Protein AF-A0A0B3AU27-F1 (afdb_monomer)

Sequence (141 aa):
MAGKAQRLFEKGIWNFRFIILIAVVALLASSVIAFSIGVQSTAKAASEVISGIRTGEEADANRVIVYLISSLDEFLLGIILIIISLGVYELFISEIDVIKSEKDGKSLYPKWLTFHSLEELKATLTHKGHHAERAPPSKNR

Secondary structure (DSSP, 8-state):
-HHHHHHHHHHHHHHHHHHHHHHHHHHHHHHHHHHHHHHHHHHHHHHHHHHHHHHSSPP-HHHHHHHHHHHHHHHHHHHHHHHHHHHHHHHHT---HHHHHHHSS--SS-TTS--SSHHHHHHHHHHHHHHHS-PPP----

Solvent-accessible surface area (backbone atoms only — not comparable to full-atom values): 7867 Å² total; per-residue (Å²): 124,68,73,58,58,51,53,53,48,55,53,50,61,61,51,47,56,59,56,49,52,53,50,31,53,52,30,46,52,50,15,55,51,28,38,56,49,15,52,51,29,43,50,51,27,52,50,47,51,53,49,15,68,74,71,73,47,82,46,62,60,68,60,36,49,50,26,46,54,50,19,51,52,27,40,53,49,16,53,49,30,41,54,50,22,51,51,54,39,43,75,70,74,50,74,61,62,81,63,43,26,74,76,70,75,57,50,91,58,64,77,92,74,68,69,93,44,73,67,58,52,50,49,53,53,52,59,57,53,61,63,70,75,64,68,74,81,82,86,75,134

Radius of gyration: 29.4 Å; Cα contacts (8 Å, |Δi|>4): 87; chains: 1; bounding box: 68×74×65 Å

Nearest PDB structures (foldseek):
  6tz4-assembly1_JB  TM=5.439E-01  e=3.782E-01  Homo sapiens
  8qhz-assembly1_D  TM=4.992E-01  e=2.247E+00  Synechocystis sp. PCC 6803
  7o3x-assembly1_E  TM=4.079E-01  e=8.247E-01  Synechocystis sp. PCC 6803 substr. Kazusa
  8qi0-assembly1_D  TM=5.615E-01  e=3.708E+00  Synechocystis sp. PCC 6803

Foldseek 3Di:
DVVVVVVVVVVVLVCVLVVLVVVLVVLLVLLVVLLVVLVVLQVVLVVQCVVCVVVVHHRPPVSSVVSNVSSVVSNVSSVVSNVVSVVSCCVRPHDDVVVVCVVVVVPPDPPVPDDPDPVSVVCVVVVVVVVVVPPDPDPDD

pLDDT: mean 78.87, std 17.21, range [47.47, 98.44]

Structure (mmCIF, N/CA/C/O backbone):
data_AF-A0A0B3AU27-F1
#
_entry.id   AF-A0A0B3AU27-F1
#
loop_
_atom_site.group_PDB
_atom_site.id
_atom_site.type_symbol
_atom_site.label_atom_id
_atom_site.label_alt_id
_atom_site.label_comp_id
_atom_site.label_asym_id
_atom_site.label_entity_id
_atom_site.label_seq_id
_atom_site.pdbx_PDB_ins_code
_atom_site.Cartn_x
_atom_site.Cartn_y
_atom_site.Cartn_z
_atom_site.occupancy
_atom_site.B_iso_or_equiv
_atom_site.auth_seq_id
_atom_site.auth_comp_id
_atom_site.auth_asym_id
_atom_site.auth_atom_id
_atom_site.pdbx_PDB_model_num
ATOM 1 N N . MET A 1 1 ? -34.573 13.763 34.175 1.00 50.66 1 MET A N 1
ATOM 2 C CA . MET A 1 1 ? -34.392 13.564 32.715 1.00 50.66 1 MET A CA 1
ATOM 3 C C . MET A 1 1 ? -32.923 13.390 32.276 1.00 50.66 1 MET A C 1
ATOM 5 O O . MET A 1 1 ? -32.706 12.960 31.152 1.00 50.66 1 MET A O 1
ATOM 9 N N . ALA A 1 2 ? -31.922 13.594 33.150 1.00 59.50 2 ALA A N 1
ATOM 10 C CA . ALA A 1 2 ? -30.490 13.481 32.817 1.00 59.50 2 ALA A CA 1
ATOM 11 C C . ALA A 1 2 ? -30.009 12.071 32.389 1.00 59.50 2 ALA A C 1
ATOM 13 O O . ALA A 1 2 ? -29.171 11.938 31.503 1.00 59.50 2 ALA A O 1
ATOM 14 N N . GLY A 1 3 ? -30.595 10.997 32.934 1.00 65.38 3 GLY A N 1
ATOM 15 C CA . GLY A 1 3 ? -30.131 9.627 32.665 1.00 65.38 3 GLY A CA 1
ATOM 16 C C . GLY A 1 3 ? -30.470 9.046 31.282 1.00 65.38 3 GLY A C 1
ATOM 17 O O . GLY A 1 3 ? -29.987 7.963 30.959 1.00 65.38 3 GLY A O 1
ATOM 18 N N . LYS A 1 4 ? -31.318 9.703 30.472 1.00 71.00 4 LYS A N 1
ATOM 19 C CA . LYS A 1 4 ? -31.594 9.277 29.082 1.00 71.00 4 LYS A CA 1
ATOM 20 C C . LYS A 1 4 ? -30.564 9.851 28.108 1.00 71.00 4 LYS A C 1
ATOM 22 O O . LYS A 1 4 ? -30.089 9.120 27.248 1.00 71.00 4 LYS A O 1
ATOM 27 N N . ALA A 1 5 ? -30.187 11.119 28.290 1.00 75.94 5 ALA A N 1
ATOM 28 C CA . ALA A 1 5 ? -29.152 11.769 27.490 1.00 75.94 5 ALA A CA 1
ATOM 29 C C . ALA A 1 5 ? -27.788 11.093 27.691 1.00 75.94 5 ALA A C 1
ATOM 31 O O . ALA A 1 5 ? -27.139 10.753 26.711 1.00 75.94 5 ALA A O 1
ATOM 32 N N . GLN A 1 6 ? -27.415 10.786 28.940 1.00 77.81 6 GLN A N 1
ATOM 33 C CA . GLN A 1 6 ? -26.165 10.081 29.243 1.00 77.81 6 GLN A CA 1
ATOM 34 C C . GLN A 1 6 ? -26.110 8.692 28.592 1.00 77.81 6 GLN A C 1
ATOM 36 O O . GLN A 1 6 ? -25.132 8.380 27.931 1.00 77.81 6 GLN A O 1
ATOM 41 N N . ARG A 1 7 ? -27.192 7.902 28.669 1.00 77.00 7 ARG A N 1
ATOM 42 C CA . ARG A 1 7 ? -27.268 6.575 28.028 1.00 77.00 7 ARG A CA 1
ATOM 43 C C . ARG A 1 7 ? -27.230 6.625 26.500 1.00 77.00 7 ARG A C 1
ATOM 45 O O . ARG A 1 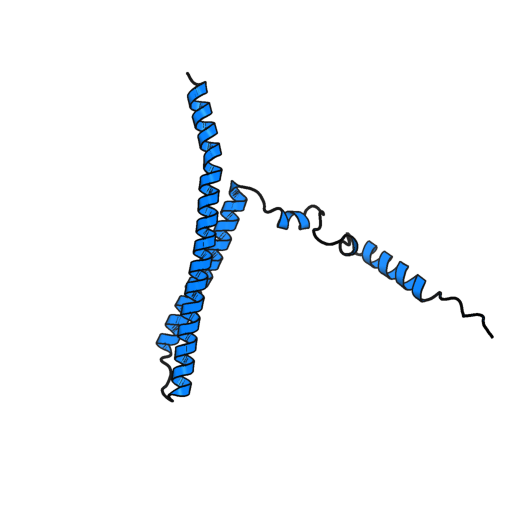7 ? -26.666 5.728 25.884 1.00 77.00 7 ARG A O 1
ATOM 52 N N . LEU A 1 8 ? -27.823 7.647 25.881 1.00 77.12 8 LEU A N 1
ATOM 53 C CA . LEU A 1 8 ? -27.711 7.865 24.434 1.00 77.12 8 LEU A CA 1
ATOM 54 C C . LEU A 1 8 ? -26.282 8.251 24.038 1.00 77.12 8 LEU A C 1
ATOM 56 O O . LEU A 1 8 ? -25.778 7.749 23.037 1.00 77.12 8 LEU A O 1
ATOM 60 N N . PHE A 1 9 ? -25.620 9.082 24.845 1.00 74.56 9 PHE A N 1
ATOM 61 C CA . PHE A 1 9 ? -24.235 9.490 24.625 1.00 74.56 9 PHE A CA 1
ATOM 62 C C . PHE A 1 9 ? -23.269 8.307 24.764 1.00 74.56 9 PHE A C 1
ATOM 64 O O . PHE A 1 9 ? -22.465 8.059 23.874 1.00 74.56 9 PHE A O 1
ATOM 71 N N . GLU A 1 10 ? -23.411 7.515 25.827 1.00 73.69 10 GLU A N 1
ATOM 72 C CA . GLU A 1 10 ? -22.605 6.317 26.096 1.00 73.69 10 GLU A CA 1
ATOM 73 C C . GLU A 1 10 ? -22.752 5.277 24.977 1.00 73.69 10 GLU A C 1
ATOM 75 O O . GLU A 1 10 ? -21.766 4.734 24.483 1.00 73.69 10 GLU A O 1
ATOM 80 N N . LYS A 1 11 ? -23.985 5.068 24.499 1.00 71.88 11 LYS A N 1
ATOM 81 C CA . LYS A 1 11 ? -24.277 4.178 23.369 1.00 71.88 11 LYS A CA 1
ATOM 82 C C . LYS A 1 11 ? -23.726 4.723 22.046 1.00 71.88 11 LYS A C 1
ATOM 84 O O . LYS A 1 11 ? -23.278 3.942 21.213 1.00 71.88 11 LYS A O 1
ATOM 89 N N . GLY A 1 12 ? -23.710 6.046 21.870 1.00 71.50 12 GLY A N 1
ATOM 90 C CA . GLY A 1 12 ? -23.071 6.721 20.738 1.00 71.50 12 GLY A CA 1
ATOM 91 C C . GLY A 1 12 ? -21.551 6.542 20.722 1.00 71.50 12 GLY A C 1
ATOM 92 O O . GLY A 1 12 ? -20.994 6.178 19.688 1.00 71.50 12 GLY A O 1
ATOM 93 N N . ILE A 1 13 ? -20.889 6.702 21.874 1.00 70.44 13 ILE A N 1
ATOM 94 C CA . ILE A 1 13 ? -19.443 6.455 22.022 1.00 70.44 13 ILE A CA 1
ATOM 95 C C . ILE A 1 13 ? -19.108 4.981 21.763 1.00 70.44 13 ILE A C 1
ATOM 97 O O . ILE A 1 13 ? -18.117 4.679 21.103 1.00 70.44 13 ILE A O 1
ATOM 101 N N . TRP A 1 14 ? -19.959 4.052 22.199 1.00 68.44 14 TRP A N 1
ATOM 102 C CA . TRP A 1 14 ? -19.770 2.628 21.911 1.00 68.44 14 TRP A CA 1
ATOM 103 C C . TRP A 1 14 ? -19.889 2.308 20.411 1.00 68.44 14 TRP A C 1
ATOM 105 O O . TRP A 1 14 ? -19.123 1.503 19.881 1.00 68.44 14 TRP A O 1
ATOM 115 N N . ASN A 1 15 ? -20.795 2.989 19.701 1.00 74.25 15 ASN A N 1
ATOM 116 C CA . ASN A 1 15 ? -20.987 2.818 18.260 1.00 74.25 15 ASN A CA 1
ATOM 117 C C . ASN A 1 15 ? -19.819 3.354 17.413 1.00 74.25 15 ASN A C 1
ATOM 119 O O . ASN A 1 15 ? -19.607 2.874 16.298 1.00 74.25 15 ASN A O 1
ATOM 123 N N . PHE A 1 16 ? -19.036 4.308 17.931 1.00 76.75 16 PHE A N 1
ATOM 124 C CA . PHE A 1 16 ? -17.878 4.868 17.224 1.00 76.75 16 PHE A CA 1
ATOM 125 C C . PHE A 1 16 ? -16.831 3.804 16.866 1.00 76.75 16 PHE A C 1
ATOM 127 O O . PHE A 1 16 ? -16.211 3.896 15.808 1.00 76.75 16 PHE A O 1
ATOM 134 N N . ARG A 1 17 ? -16.691 2.743 17.678 1.00 81.44 17 ARG A N 1
ATOM 135 C CA . ARG A 1 17 ? -15.771 1.625 17.392 1.00 81.44 17 ARG A CA 1
ATOM 136 C C . ARG A 1 17 ? -16.090 0.933 16.061 1.00 81.44 17 ARG A C 1
ATOM 138 O O . ARG A 1 17 ? -15.172 0.549 15.344 1.00 81.44 17 ARG A O 1
ATOM 145 N N . PHE A 1 18 ? -17.369 0.820 15.691 1.00 84.44 18 PHE A N 1
ATOM 146 C CA . PHE A 1 18 ? -17.771 0.209 14.419 1.00 84.44 18 PHE A CA 1
ATOM 147 C C . PHE A 1 18 ? -17.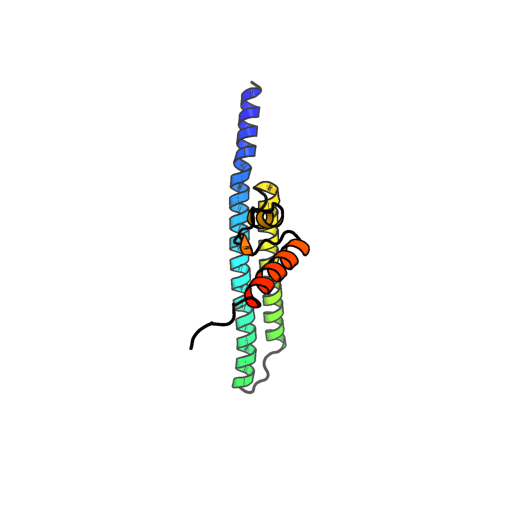449 1.094 13.211 1.00 84.44 18 PHE A C 1
ATOM 149 O O . PHE A 1 18 ? -17.014 0.585 12.182 1.00 84.44 18 PHE A O 1
ATOM 156 N N . ILE A 1 19 ? -17.606 2.415 13.338 1.00 89.31 19 ILE A N 1
ATOM 157 C CA . ILE A 1 19 ? -17.251 3.369 12.273 1.00 89.31 19 ILE A CA 1
ATOM 158 C C . ILE A 1 19 ? -15.742 3.317 12.002 1.00 89.31 19 ILE A C 1
ATOM 160 O O . ILE A 1 19 ? -15.315 3.306 10.849 1.00 89.31 19 ILE A O 1
ATOM 164 N N . ILE A 1 20 ? -14.939 3.224 13.063 1.00 91.25 20 ILE A N 1
ATOM 165 C CA . ILE A 1 20 ? -13.480 3.136 12.960 1.00 91.25 20 ILE A CA 1
ATOM 166 C C . ILE A 1 20 ? -13.056 1.832 12.279 1.00 91.25 20 ILE A C 1
ATOM 168 O O . ILE A 1 20 ? -12.198 1.863 11.405 1.00 91.25 20 ILE A O 1
ATOM 172 N N . LEU A 1 21 ? -13.696 0.701 12.600 1.00 91.44 21 LEU A N 1
ATOM 173 C CA . LEU A 1 21 ? -13.449 -0.566 11.901 1.00 91.44 21 LEU A CA 1
ATOM 174 C C . LEU A 1 21 ? -13.705 -0.457 10.391 1.00 91.44 21 LEU A C 1
ATOM 176 O O . LEU A 1 21 ? -12.891 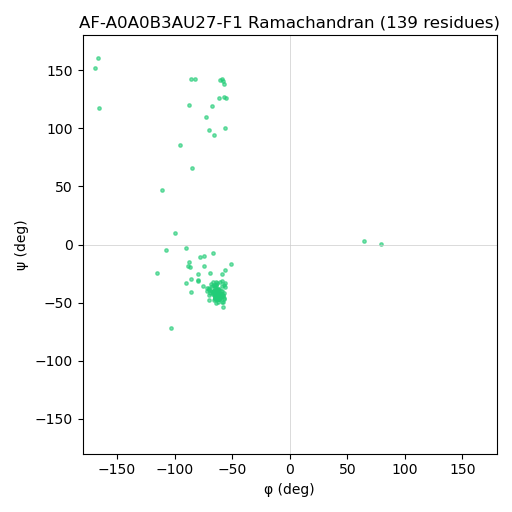-0.927 9.600 1.00 91.44 21 LEU A O 1
ATOM 180 N N . ILE A 1 22 ? -14.798 0.196 9.984 1.00 93.94 22 ILE A N 1
ATOM 181 C CA . ILE A 1 22 ? -15.094 0.431 8.562 1.00 93.94 22 ILE A CA 1
ATOM 182 C C . ILE A 1 22 ? -13.998 1.293 7.920 1.00 93.94 22 ILE A C 1
ATOM 184 O O . ILE A 1 22 ? -13.537 0.973 6.825 1.00 93.94 22 ILE A O 1
ATOM 188 N N . ALA A 1 23 ? -13.546 2.349 8.602 1.00 94.81 23 ALA A N 1
ATOM 189 C CA . ALA A 1 23 ? -12.469 3.209 8.116 1.00 94.81 23 ALA A CA 1
ATOM 190 C C . ALA A 1 23 ? -11.142 2.448 7.945 1.00 94.81 23 ALA A C 1
ATOM 192 O O . ALA A 1 23 ? -10.497 2.581 6.910 1.00 94.81 23 ALA A O 1
ATOM 193 N N . VAL A 1 24 ? -10.764 1.604 8.912 1.00 96.06 24 VAL A N 1
ATOM 194 C CA . VAL A 1 24 ? -9.572 0.739 8.836 1.00 96.06 24 VAL A CA 1
ATOM 195 C C . VAL A 1 24 ? -9.662 -0.188 7.621 1.00 96.06 24 VAL A C 1
ATOM 197 O O . VAL A 1 24 ? -8.747 -0.232 6.805 1.00 96.06 24 VAL A O 1
ATOM 200 N N . VAL A 1 25 ? -10.787 -0.883 7.432 1.00 96.75 25 VAL A N 1
ATOM 201 C CA . VAL A 1 25 ? -10.969 -1.774 6.271 1.00 96.75 25 VAL A CA 1
ATOM 202 C C . VAL A 1 25 ? -10.895 -0.998 4.953 1.00 96.75 25 VAL A C 1
ATOM 204 O O . VAL A 1 25 ? -10.263 -1.463 4.005 1.00 96.75 25 VAL A O 1
ATOM 207 N N . ALA A 1 26 ? -11.487 0.197 4.888 1.00 97.62 26 ALA A N 1
ATOM 208 C CA . ALA A 1 26 ? -11.418 1.051 3.707 1.00 97.62 26 ALA A CA 1
ATOM 209 C C . ALA A 1 26 ? -9.985 1.526 3.405 1.00 97.62 26 ALA A C 1
ATOM 211 O O . ALA A 1 26 ? -9.588 1.551 2.238 1.00 97.62 26 ALA A O 1
ATOM 212 N N . LEU A 1 27 ? -9.187 1.859 4.426 1.00 98.00 27 LEU A N 1
ATOM 213 C CA . LEU A 1 27 ? -7.778 2.234 4.267 1.00 98.00 27 LEU A CA 1
ATOM 214 C C . LEU A 1 27 ? -6.924 1.053 3.786 1.00 98.00 27 LEU A C 1
ATOM 216 O O . LEU A 1 27 ? -6.129 1.221 2.861 1.00 98.00 27 LEU A O 1
ATOM 220 N N . LEU A 1 28 ? -7.129 -0.149 4.339 1.00 97.88 28 LEU A N 1
ATOM 221 C CA . LEU A 1 28 ? -6.467 -1.369 3.860 1.00 97.88 28 LEU A CA 1
ATOM 222 C C . LEU A 1 28 ? -6.828 -1.668 2.400 1.00 97.88 28 LEU A C 1
ATOM 224 O O . LEU A 1 28 ? -5.940 -1.921 1.589 1.00 97.88 28 LEU A O 1
ATOM 228 N N . ALA A 1 29 ? -8.112 -1.586 2.039 1.00 98.31 29 ALA A N 1
ATOM 229 C CA . ALA A 1 29 ? -8.556 -1.773 0.659 1.00 98.31 29 ALA A CA 1
ATOM 230 C C . ALA A 1 29 ? -7.941 -0.724 -0.282 1.00 98.31 29 ALA A C 1
ATOM 232 O O . ALA A 1 29 ? -7.453 -1.067 -1.357 1.00 98.31 29 ALA A O 1
ATOM 233 N N . SER A 1 30 ? -7.897 0.540 0.144 1.00 98.12 30 SER A N 1
ATOM 234 C CA . SER A 1 30 ? -7.280 1.629 -0.620 1.00 98.12 30 SER A CA 1
ATOM 235 C C . SER A 1 30 ? -5.788 1.396 -0.844 1.00 98.12 30 SER A C 1
ATOM 237 O O . SER A 1 30 ? -5.293 1.654 -1.937 1.00 98.12 30 SER A O 1
ATOM 239 N N . SER A 1 31 ? -5.079 0.850 0.147 1.00 98.44 31 SER A N 1
ATOM 240 C CA . SER A 1 31 ? -3.678 0.469 -0.018 1.00 98.44 31 SER A CA 1
ATOM 241 C C . SER A 1 31 ? -3.500 -0.595 -1.101 1.00 98.44 31 SER A C 1
ATOM 243 O O . SER A 1 31 ? -2.665 -0.429 -1.987 1.00 98.44 31 SER A O 1
ATOM 245 N N . VAL A 1 32 ? -4.322 -1.651 -1.098 1.00 98.31 32 VAL A N 1
ATOM 246 C CA . VAL A 1 32 ? -4.271 -2.703 -2.130 1.00 98.31 32 VAL A CA 1
ATOM 247 C C . VAL A 1 32 ? -4.516 -2.123 -3.526 1.00 98.31 32 VAL A C 1
ATOM 249 O O . VAL A 1 32 ? -3.834 -2.499 -4.483 1.00 98.31 32 VAL A O 1
ATOM 252 N N . ILE A 1 33 ? -5.453 -1.179 -3.652 1.00 98.19 33 ILE A N 1
ATOM 253 C CA . ILE A 1 33 ? -5.706 -0.465 -4.909 1.00 98.19 33 ILE A CA 1
ATOM 254 C C . ILE A 1 33 ? -4.475 0.358 -5.316 1.00 98.19 33 ILE A C 1
ATOM 256 O O . ILE A 1 33 ? -4.040 0.247 -6.460 1.00 98.19 33 ILE A O 1
ATOM 260 N N . ALA A 1 34 ? -3.874 1.119 -4.396 1.00 98.00 34 ALA A N 1
ATOM 261 C CA . ALA A 1 34 ? -2.671 1.910 -4.662 1.00 98.00 34 ALA A CA 1
ATOM 262 C C . ALA A 1 34 ? -1.493 1.032 -5.124 1.00 98.00 34 ALA A C 1
ATOM 264 O O . ALA A 1 34 ? -0.887 1.314 -6.155 1.00 98.00 34 ALA A O 1
ATOM 265 N N . PHE A 1 35 ? -1.241 -0.102 -4.458 1.00 98.12 35 PHE A N 1
ATOM 266 C CA . PHE A 1 35 ? -0.247 -1.084 -4.907 1.00 98.12 35 PHE A CA 1
ATOM 267 C C . PHE A 1 35 ? -0.557 -1.626 -6.303 1.00 98.12 35 PHE A C 1
ATOM 269 O O . PHE A 1 35 ? 0.341 -1.746 -7.133 1.00 98.12 35 PHE A O 1
ATOM 276 N N . SER A 1 36 ? -1.824 -1.932 -6.585 1.00 98.19 36 SER A N 1
ATOM 277 C CA . SER A 1 36 ? -2.240 -2.433 -7.899 1.00 98.19 36 SER A CA 1
ATOM 278 C C . SER A 1 36 ? -2.015 -1.400 -9.006 1.00 98.19 36 SER A C 1
ATOM 280 O O . SER A 1 36 ? -1.681 -1.772 -10.131 1.00 98.19 36 SER A O 1
ATOM 282 N N . ILE A 1 37 ? -2.191 -0.110 -8.710 1.00 97.81 37 ILE A N 1
ATOM 283 C CA . ILE A 1 37 ? -1.890 0.989 -9.637 1.00 97.81 37 ILE A CA 1
ATOM 284 C C . ILE A 1 37 ? -0.375 1.115 -9.826 1.00 97.81 37 ILE A C 1
ATOM 286 O O . ILE A 1 37 ? 0.078 1.091 -10.967 1.00 97.81 37 ILE A O 1
ATOM 290 N N . GLY A 1 38 ? 0.408 1.122 -8.743 1.00 97.81 38 GLY A N 1
ATOM 291 C CA . GLY A 1 38 ? 1.871 1.186 -8.818 1.00 97.81 38 GLY A CA 1
ATOM 292 C C . GLY A 1 38 ? 2.472 0.040 -9.642 1.00 97.81 38 GLY A C 1
ATOM 293 O O . GLY A 1 38 ? 3.316 0.262 -10.508 1.00 97.81 38 GLY A O 1
ATOM 294 N N . VAL A 1 39 ? 1.966 -1.191 -9.486 1.00 98.06 39 VAL A N 1
ATOM 295 C CA . VAL A 1 39 ? 2.386 -2.336 -10.319 1.00 98.06 39 VAL A CA 1
ATOM 296 C C . VAL A 1 39 ? 2.098 -2.086 -11.802 1.00 98.06 39 VAL A C 1
ATOM 298 O O . VAL A 1 39 ? 2.946 -2.371 -12.649 1.00 98.06 39 VAL A O 1
ATOM 301 N N . GLN A 1 40 ? 0.931 -1.529 -12.139 1.00 97.69 40 GLN A N 1
ATOM 302 C CA . GLN A 1 40 ? 0.600 -1.182 -13.525 1.00 97.69 40 GLN A CA 1
ATOM 303 C C . GLN A 1 40 ? 1.510 -0.073 -14.071 1.00 97.69 40 GLN A C 1
ATOM 305 O O . GLN A 1 40 ? 1.937 -0.159 -15.223 1.00 97.69 40 GLN A O 1
ATOM 310 N N . SER A 1 41 ? 1.831 0.944 -13.267 1.00 96.56 41 SER A N 1
ATOM 311 C CA . SER A 1 41 ? 2.775 2.012 -13.621 1.00 96.56 41 SER A CA 1
ATOM 312 C C . SER A 1 41 ? 4.181 1.452 -13.878 1.00 96.56 41 SER A C 1
ATOM 314 O O . SER A 1 41 ? 4.763 1.721 -14.931 1.00 96.56 41 SER A O 1
ATOM 316 N N . THR A 1 42 ? 4.688 0.571 -13.004 1.00 97.12 42 THR A N 1
ATOM 317 C CA . THR A 1 42 ? 5.973 -0.128 -13.212 1.00 97.12 42 THR A CA 1
ATOM 318 C C . THR A 1 42 ? 5.952 -0.966 -14.494 1.00 97.12 42 THR A C 1
ATOM 320 O O . THR A 1 42 ? 6.903 -0.939 -15.275 1.00 97.12 42 THR A O 1
ATOM 323 N N . ALA A 1 43 ? 4.867 -1.705 -14.745 1.00 96.94 43 ALA A N 1
ATOM 324 C CA . ALA A 1 43 ? 4.742 -2.544 -15.934 1.00 96.94 43 ALA A CA 1
ATOM 325 C C . ALA A 1 43 ? 4.772 -1.717 -17.229 1.00 96.94 43 ALA A C 1
ATOM 327 O O . ALA A 1 43 ? 5.414 -2.124 -18.198 1.00 96.94 43 ALA A O 1
ATOM 328 N N . LYS A 1 44 ? 4.142 -0.532 -17.237 1.00 94.81 44 LYS A N 1
ATOM 329 C CA . LYS A 1 44 ? 4.218 0.414 -18.362 1.00 94.81 44 LYS A CA 1
ATOM 330 C C . LYS A 1 44 ? 5.653 0.885 -18.595 1.00 94.81 44 LYS A C 1
ATOM 332 O O . LYS A 1 44 ? 6.123 0.802 -19.728 1.00 94.81 44 LYS A O 1
ATOM 337 N N . ALA A 1 45 ? 6.367 1.283 -17.540 1.00 93.94 45 ALA A N 1
ATOM 338 C CA . ALA A 1 45 ? 7.775 1.677 -17.634 1.00 93.94 45 ALA A CA 1
ATOM 339 C C . ALA A 1 45 ? 8.643 0.560 -18.239 1.00 93.94 45 ALA A C 1
ATOM 341 O O . ALA A 1 45 ? 9.403 0.797 -19.176 1.00 93.94 45 ALA A O 1
ATOM 342 N N . ALA A 1 46 ? 8.481 -0.675 -17.754 1.00 93.31 46 ALA A N 1
ATOM 343 C CA . ALA A 1 46 ? 9.211 -1.832 -18.266 1.00 93.31 46 ALA A CA 1
ATOM 344 C C . ALA A 1 46 ? 8.877 -2.122 -19.737 1.00 93.31 46 ALA A C 1
ATOM 346 O O . ALA A 1 46 ? 9.775 -2.396 -20.533 1.00 93.31 46 ALA A O 1
ATOM 347 N N . SER A 1 47 ? 7.596 -2.034 -20.112 1.00 92.31 47 SER A N 1
ATOM 348 C CA . SER A 1 47 ? 7.163 -2.273 -21.489 1.00 92.31 47 SER A CA 1
ATOM 349 C C . SER A 1 47 ? 7.773 -1.278 -22.477 1.00 92.31 47 SER A C 1
ATOM 351 O O . SER A 1 47 ? 8.207 -1.701 -23.545 1.00 92.31 47 SER A O 1
ATOM 353 N N . GLU A 1 48 ? 7.889 -0.003 -22.092 1.00 90.06 48 GLU A N 1
ATOM 354 C CA . GLU A 1 48 ? 8.467 1.057 -22.925 1.00 90.06 48 GLU A CA 1
ATOM 355 C 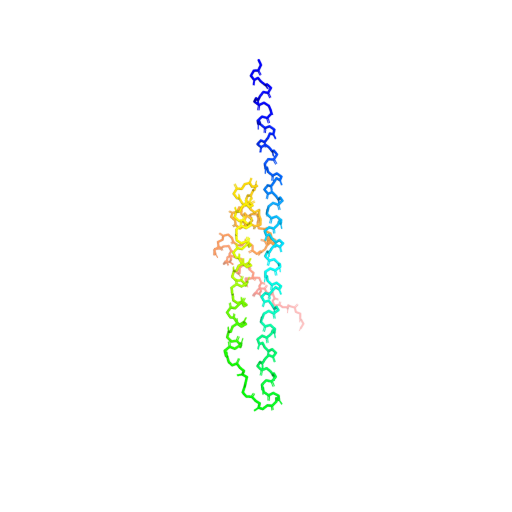C . GLU A 1 48 ? 9.966 0.810 -23.183 1.00 90.06 48 GLU A C 1
ATOM 357 O O . GLU A 1 48 ? 10.437 0.884 -24.321 1.00 90.06 48 GLU A O 1
ATOM 362 N N . VAL A 1 49 ? 10.711 0.409 -22.145 1.00 89.38 49 VAL A N 1
ATOM 363 C CA . VAL A 1 49 ? 12.134 0.045 -22.261 1.00 89.38 49 VAL A CA 1
ATOM 364 C C . VAL A 1 49 ? 12.319 -1.169 -23.174 1.00 89.38 49 VAL A C 1
ATOM 366 O O . VAL A 1 49 ? 13.164 -1.154 -24.070 1.00 89.38 49 VAL A O 1
ATOM 369 N N . ILE A 1 50 ? 11.511 -2.217 -22.987 1.00 89.38 50 ILE A N 1
ATOM 370 C CA . ILE A 1 50 ? 11.583 -3.435 -23.806 1.00 89.38 50 ILE A CA 1
ATOM 371 C C . ILE A 1 50 ? 11.236 -3.128 -25.269 1.00 89.38 50 ILE A C 1
ATOM 373 O O . ILE A 1 50 ? 11.887 -3.653 -26.178 1.00 89.38 50 ILE A O 1
ATOM 377 N N . SER A 1 51 ? 10.234 -2.280 -25.525 1.00 87.62 51 SER A N 1
ATOM 378 C CA . SER A 1 51 ? 9.870 -1.898 -26.891 1.00 87.62 51 SER A CA 1
ATOM 379 C C . SER A 1 51 ? 10.970 -1.117 -27.602 1.00 87.62 51 SER A C 1
ATOM 381 O O . SER A 1 51 ? 11.208 -1.400 -28.778 1.00 87.62 51 SER A O 1
ATOM 383 N N . GLY A 1 52 ? 11.675 -0.216 -26.907 1.00 84.62 52 GLY A N 1
ATOM 384 C CA . GLY A 1 52 ? 12.817 0.510 -27.477 1.00 84.62 52 GLY A CA 1
ATOM 385 C C . GLY A 1 52 ? 13.938 -0.443 -27.900 1.00 84.62 52 GLY A C 1
ATOM 386 O O . GLY A 1 52 ? 14.370 -0.441 -29.049 1.00 84.62 52 GLY A O 1
ATOM 387 N N . ILE A 1 53 ? 14.304 -1.392 -27.028 1.00 82.38 53 ILE A N 1
ATOM 388 C CA . ILE A 1 53 ? 15.319 -2.415 -27.344 1.00 82.38 53 ILE A CA 1
ATOM 389 C C . ILE A 1 53 ? 14.921 -3.252 -28.571 1.00 82.38 53 ILE A C 1
ATOM 391 O O . ILE A 1 53 ? 15.768 -3.584 -29.399 1.00 82.38 53 ILE A O 1
ATOM 395 N N . ARG A 1 54 ? 13.638 -3.613 -28.703 1.00 81.44 54 ARG A N 1
ATOM 396 C CA . ARG A 1 54 ? 13.155 -4.480 -29.791 1.00 81.44 54 ARG A CA 1
ATOM 397 C C . ARG A 1 54 ? 13.059 -3.766 -31.142 1.00 81.44 54 ARG A C 1
ATOM 399 O O . ARG A 1 54 ? 13.238 -4.407 -32.172 1.00 81.44 54 ARG A O 1
ATOM 406 N N . THR A 1 55 ? 12.693 -2.489 -31.143 1.00 80.94 55 THR A N 1
ATOM 407 C CA . THR A 1 55 ? 12.479 -1.700 -32.370 1.00 80.94 55 THR A CA 1
ATOM 408 C C . THR A 1 55 ? 13.755 -1.028 -32.867 1.00 80.94 55 THR A C 1
ATOM 410 O O . THR A 1 55 ? 13.831 -0.690 -34.045 1.00 80.94 55 THR A O 1
ATOM 413 N N . GLY A 1 56 ? 14.769 -0.890 -32.006 1.00 72.00 56 GLY A N 1
ATO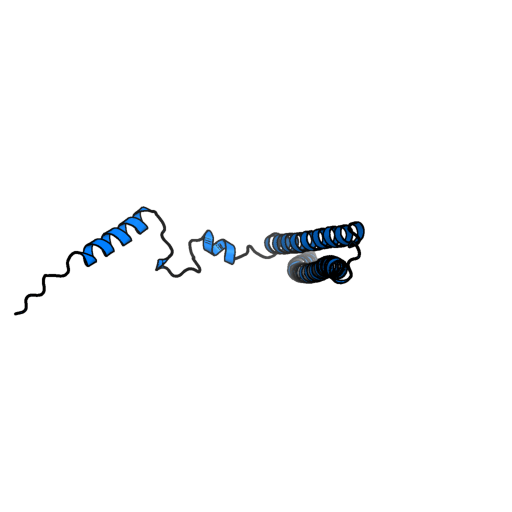M 414 C CA . GLY A 1 56 ? 16.011 -0.186 -32.322 1.00 72.00 56 GLY A CA 1
ATOM 415 C C . GLY A 1 56 ? 15.883 1.339 -32.244 1.00 72.00 56 GLY A C 1
ATOM 416 O O . GLY A 1 56 ? 16.869 2.028 -32.488 1.00 72.00 56 GLY A O 1
ATOM 417 N N . GLU A 1 57 ? 14.703 1.862 -31.894 1.00 74.19 57 GLU A N 1
ATOM 418 C CA . GLU A 1 57 ? 14.516 3.263 -31.514 1.00 74.19 57 GLU A CA 1
ATOM 419 C C . GLU A 1 57 ? 14.890 3.460 -30.040 1.00 74.19 57 GLU A C 1
ATOM 421 O O . GLU A 1 57 ? 14.627 2.603 -29.190 1.00 74.19 57 GLU A O 1
ATOM 426 N N . GLU A 1 58 ? 15.512 4.599 -29.721 1.00 73.69 58 GLU A N 1
ATOM 427 C CA . GLU A 1 58 ? 15.798 4.945 -28.330 1.00 73.69 58 GLU A CA 1
ATOM 428 C C . GLU A 1 58 ? 14.480 5.070 -27.556 1.00 73.69 58 GLU A C 1
ATOM 430 O O . GLU A 1 58 ? 13.573 5.798 -27.959 1.00 73.69 58 GLU A O 1
ATOM 435 N N . ALA A 1 59 ? 14.363 4.335 -26.446 1.00 75.50 59 ALA A N 1
ATOM 436 C CA . ALA A 1 59 ? 13.212 4.460 -25.563 1.00 75.50 59 ALA A CA 1
ATOM 437 C C . ALA A 1 59 ? 13.087 5.915 -25.091 1.00 75.50 59 ALA A C 1
ATOM 439 O O . ALA A 1 59 ? 14.092 6.532 -24.725 1.00 75.50 59 ALA A O 1
ATOM 440 N N . ASP A 1 60 ? 11.862 6.446 -25.048 1.00 86.12 60 ASP A N 1
ATOM 441 C CA . ASP A 1 60 ? 11.616 7.786 -24.519 1.00 86.12 60 ASP A CA 1
ATOM 442 C C . ASP A 1 60 ? 11.923 7.801 -23.014 1.00 86.12 60 ASP A C 1
ATOM 444 O O . ASP A 1 60 ? 11.096 7.456 -22.163 1.00 86.12 60 ASP A O 1
ATOM 448 N N . ALA A 1 61 ? 13.158 8.187 -22.690 1.00 86.25 61 ALA A N 1
ATOM 449 C CA . ALA A 1 61 ? 13.671 8.210 -21.331 1.00 86.25 61 ALA A CA 1
ATOM 450 C C . ALA A 1 61 ? 12.810 9.089 -20.418 1.00 86.25 61 ALA A C 1
ATOM 452 O O . ALA A 1 61 ? 12.601 8.744 -19.255 1.00 86.25 6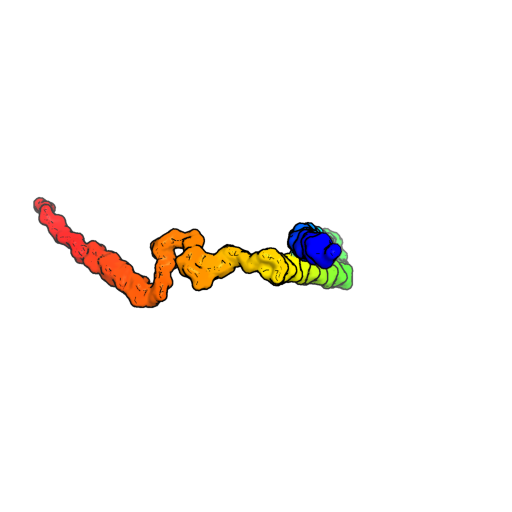1 ALA A O 1
ATOM 453 N N . ASN A 1 62 ? 12.256 10.187 -20.942 1.00 90.94 62 ASN A N 1
ATOM 454 C CA . ASN A 1 62 ? 11.376 11.059 -20.176 1.00 90.94 62 ASN A CA 1
ATOM 455 C C . ASN A 1 62 ? 10.088 10.321 -19.790 1.00 90.94 62 ASN A C 1
ATOM 457 O O . ASN A 1 62 ? 9.671 10.348 -18.634 1.00 90.94 62 ASN A O 1
ATOM 461 N N . ARG A 1 63 ? 9.493 9.583 -20.728 1.00 91.31 63 ARG A N 1
ATOM 462 C CA . ARG A 1 63 ? 8.278 8.801 -20.479 1.00 91.31 63 ARG A CA 1
ATOM 463 C C . ARG A 1 63 ? 8.496 7.659 -19.489 1.00 91.31 63 ARG A C 1
ATOM 465 O O . ARG A 1 63 ? 7.655 7.437 -18.617 1.00 91.31 63 ARG A O 1
ATOM 472 N N . VAL A 1 64 ? 9.634 6.970 -19.577 1.00 93.12 64 VAL A N 1
ATOM 473 C CA . VAL A 1 64 ? 10.026 5.937 -18.605 1.00 93.12 64 VAL A CA 1
ATOM 474 C C . VAL A 1 64 ? 10.173 6.542 -17.207 1.00 93.12 64 VAL A C 1
ATOM 476 O O . VAL A 1 64 ? 9.614 6.005 -16.252 1.00 93.12 64 VAL A O 1
ATOM 479 N N . ILE A 1 65 ? 10.867 7.678 -17.083 1.00 95.25 65 ILE A N 1
ATOM 480 C CA . ILE A 1 65 ? 11.049 8.380 -15.804 1.00 95.25 65 ILE A CA 1
ATOM 481 C C . ILE A 1 65 ? 9.700 8.801 -15.214 1.00 95.25 65 ILE A C 1
ATOM 483 O O . ILE A 1 65 ? 9.480 8.602 -14.021 1.00 95.25 65 ILE A O 1
ATOM 487 N N . VAL A 1 66 ? 8.773 9.311 -16.031 1.00 96.00 66 VAL A N 1
ATOM 488 C CA . VAL A 1 66 ? 7.418 9.667 -15.581 1.00 96.00 66 VAL A CA 1
ATOM 489 C C . VAL A 1 66 ? 6.699 8.455 -14.985 1.00 96.00 66 VAL A C 1
ATOM 491 O O . VAL A 1 66 ? 6.203 8.542 -13.865 1.00 96.00 66 VAL A O 1
ATOM 494 N N . TYR A 1 67 ? 6.689 7.307 -15.671 1.00 95.62 67 TYR A N 1
ATOM 495 C CA . TYR A 1 67 ? 6.044 6.099 -15.141 1.00 95.62 67 TYR A CA 1
ATOM 496 C C . TYR A 1 67 ? 6.711 5.565 -13.867 1.00 95.62 67 TYR A C 1
ATOM 498 O O . TYR A 1 67 ? 6.021 5.027 -13.002 1.00 95.62 67 TYR A O 1
ATOM 506 N N . LEU A 1 68 ? 8.030 5.722 -13.728 1.00 96.19 68 LEU A N 1
ATOM 507 C CA . LEU A 1 68 ? 8.750 5.333 -12.516 1.00 96.19 68 LEU A CA 1
ATOM 508 C C . LEU A 1 68 ? 8.431 6.246 -11.329 1.00 96.19 68 LEU A C 1
ATOM 510 O O . LEU A 1 68 ? 8.213 5.737 -10.232 1.00 96.19 68 LEU A O 1
ATOM 514 N N . ILE A 1 69 ? 8.387 7.567 -11.532 1.00 97.06 69 ILE A N 1
ATOM 515 C CA . ILE A 1 69 ? 8.040 8.525 -10.470 1.00 97.06 69 ILE A CA 1
ATOM 516 C C . ILE A 1 69 ? 6.599 8.302 -10.009 1.00 97.06 69 ILE A C 1
ATOM 518 O O . ILE A 1 69 ? 6.376 8.241 -8.802 1.00 97.06 69 ILE A O 1
ATOM 522 N N . SER A 1 70 ? 5.661 8.097 -10.942 1.00 96.31 70 SER A N 1
ATOM 523 C CA . SER A 1 70 ? 4.288 7.710 -10.599 1.00 96.31 70 SER A CA 1
ATOM 524 C C . SER A 1 70 ? 4.278 6.412 -9.798 1.00 96.31 70 SER A C 1
ATOM 526 O O . SER A 1 70 ? 3.843 6.386 -8.657 1.00 96.31 70 SER A O 1
ATOM 528 N N . SER A 1 71 ? 4.907 5.346 -10.301 1.00 97.50 71 SER A N 1
ATOM 529 C CA . SER A 1 71 ? 4.929 4.080 -9.563 1.00 97.50 71 SER A CA 1
ATOM 530 C C . SER A 1 71 ? 5.503 4.204 -8.149 1.00 97.50 71 SER A C 1
ATOM 532 O O . SER A 1 71 ? 5.058 3.496 -7.243 1.00 97.50 71 SER A O 1
ATOM 534 N N . LEU A 1 72 ? 6.515 5.054 -7.965 1.00 98.06 72 LEU A N 1
ATOM 535 C CA . LEU A 1 72 ? 7.116 5.315 -6.666 1.00 98.06 72 LEU A CA 1
ATOM 536 C C . LEU A 1 72 ? 6.114 5.992 -5.725 1.00 98.06 72 LEU A C 1
ATOM 538 O O . LEU A 1 72 ? 5.992 5.567 -4.576 1.00 98.06 72 LEU A O 1
ATOM 542 N N . ASP A 1 73 ? 5.399 7.013 -6.195 1.00 97.50 73 ASP A N 1
ATOM 543 C CA . ASP A 1 73 ? 4.405 7.714 -5.384 1.00 97.50 73 ASP A CA 1
ATOM 544 C C . ASP A 1 73 ? 3.245 6.793 -4.964 1.00 97.50 73 ASP A C 1
ATOM 546 O O . ASP A 1 73 ? 2.853 6.796 -3.795 1.00 97.50 73 ASP A O 1
ATOM 550 N N . GLU A 1 74 ? 2.788 5.912 -5.854 1.00 97.50 74 GLU A N 1
ATOM 551 C CA . GLU A 1 74 ? 1.667 5.008 -5.611 1.00 97.50 74 GLU A CA 1
ATOM 552 C C . GLU A 1 74 ? 2.028 3.923 -4.590 1.00 97.50 74 GLU A C 1
ATOM 554 O O . GLU A 1 74 ? 1.222 3.589 -3.714 1.00 97.50 74 GLU A O 1
ATOM 559 N N . PHE A 1 75 ? 3.261 3.410 -4.634 1.00 98.25 75 PHE A N 1
ATOM 560 C CA . PHE A 1 75 ? 3.758 2.479 -3.620 1.00 98.25 75 PHE A CA 1
ATOM 561 C C . PHE A 1 75 ? 3.970 3.152 -2.269 1.00 98.25 75 PHE A C 1
ATOM 563 O O . PHE A 1 75 ? 3.593 2.584 -1.240 1.00 98.25 75 PHE A O 1
ATOM 570 N N . LEU A 1 76 ? 4.529 4.364 -2.250 1.00 98.12 76 LEU A N 1
ATOM 571 C CA . LEU A 1 76 ? 4.680 5.127 -1.014 1.00 98.12 76 LEU A CA 1
ATOM 572 C C . LEU A 1 76 ? 3.314 5.424 -0.390 1.00 98.12 76 LEU A C 1
ATOM 574 O O . LEU A 1 76 ? 3.138 5.205 0.808 1.00 98.12 76 LEU A O 1
ATOM 578 N N . LEU A 1 77 ? 2.325 5.826 -1.193 1.00 98.06 77 LEU A N 1
ATOM 579 C CA . LEU A 1 77 ? 0.949 6.016 -0.742 1.00 98.06 77 LEU A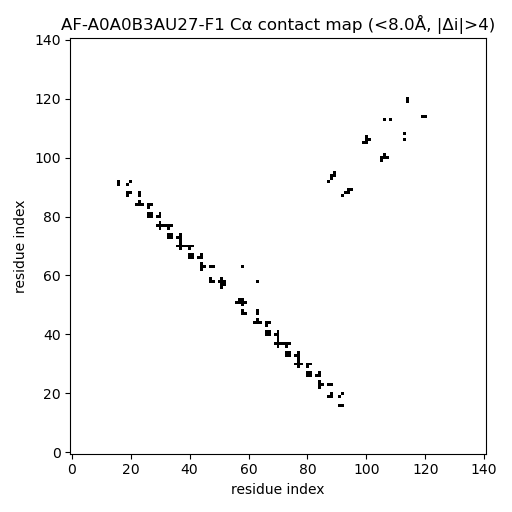 CA 1
ATOM 580 C C . LEU A 1 77 ? 0.356 4.712 -0.193 1.00 98.06 77 LEU A C 1
ATOM 582 O O . LEU A 1 77 ? -0.240 4.723 0.882 1.00 98.06 77 LEU A O 1
ATOM 586 N N . GLY A 1 78 ? 0.553 3.582 -0.877 1.00 98.31 78 GLY A N 1
ATOM 587 C CA . GLY A 1 78 ? 0.104 2.268 -0.411 1.00 98.31 78 GLY A CA 1
ATOM 588 C C . GLY A 1 78 ? 0.664 1.903 0.967 1.00 98.31 78 GLY A C 1
ATOM 589 O O . GLY A 1 78 ? -0.091 1.486 1.852 1.00 98.31 78 GLY A O 1
ATOM 590 N N . ILE A 1 79 ? 1.963 2.117 1.185 1.00 98.25 79 ILE A N 1
ATOM 591 C CA . ILE A 1 79 ? 2.626 1.881 2.477 1.00 98.25 79 ILE A CA 1
ATOM 592 C C . ILE A 1 79 ? 2.082 2.831 3.547 1.00 98.25 79 ILE A C 1
ATOM 594 O O . ILE A 1 79 ? 1.733 2.389 4.642 1.00 98.25 79 ILE A O 1
ATOM 598 N N . ILE A 1 80 ? 1.962 4.121 3.229 1.00 98.31 80 ILE A N 1
ATOM 599 C CA . ILE A 1 80 ? 1.419 5.133 4.140 1.00 98.31 80 ILE A CA 1
ATOM 600 C C . ILE A 1 80 ? -0.002 4.754 4.572 1.00 98.31 80 ILE A C 1
ATOM 602 O O . ILE A 1 80 ? -0.307 4.803 5.761 1.00 98.31 80 ILE A O 1
ATOM 606 N N . LEU A 1 81 ? -0.855 4.307 3.646 1.00 98.25 81 LEU A N 1
ATOM 607 C CA . LEU A 1 81 ? -2.218 3.868 3.951 1.00 98.25 81 LEU A CA 1
ATOM 608 C C . LEU A 1 81 ? -2.247 2.654 4.889 1.00 98.25 81 LEU A C 1
ATOM 610 O O . LEU A 1 81 ? -3.075 2.626 5.797 1.00 98.25 81 LEU A O 1
ATOM 614 N N . ILE A 1 82 ? -1.334 1.688 4.730 1.00 97.44 82 ILE A N 1
ATOM 615 C CA . ILE A 1 82 ? -1.208 0.556 5.667 1.00 97.44 82 ILE A CA 1
ATOM 616 C C . ILE A 1 82 ? -0.797 1.049 7.048 1.00 97.44 82 ILE A C 1
ATOM 618 O O . ILE A 1 82 ? -1.452 0.704 8.029 1.00 97.44 82 ILE A O 1
ATOM 622 N N . ILE A 1 83 ? 0.255 1.866 7.134 1.00 96.62 83 ILE A N 1
ATOM 623 C CA . ILE A 1 83 ? 0.763 2.369 8.416 1.00 96.62 83 ILE A CA 1
ATOM 624 C C . ILE A 1 83 ? -0.324 3.176 9.132 1.00 96.62 83 ILE A C 1
ATOM 626 O O . ILE A 1 83 ? -0.567 2.958 10.316 1.00 96.62 83 ILE A O 1
ATOM 630 N N . ILE A 1 84 ? -1.030 4.054 8.413 1.00 97.00 84 ILE A N 1
ATOM 631 C CA . ILE A 1 84 ? -2.147 4.828 8.965 1.00 97.00 84 ILE A CA 1
ATOM 632 C C . ILE A 1 84 ? -3.271 3.895 9.415 1.00 97.00 84 ILE A C 1
ATOM 634 O O . ILE A 1 84 ? -3.787 4.055 10.517 1.00 97.00 84 ILE A O 1
ATOM 638 N N . SER A 1 85 ? -3.646 2.908 8.603 1.00 96.25 85 SER A N 1
ATOM 639 C CA . SER A 1 85 ? -4.705 1.963 8.952 1.00 96.25 85 SER A CA 1
ATOM 640 C C . SER A 1 85 ? -4.388 1.171 10.220 1.00 96.25 85 SER A C 1
ATOM 642 O O . SER A 1 85 ? -5.256 1.009 11.078 1.00 96.25 85 SER A O 1
ATOM 644 N N . LEU A 1 86 ? -3.156 0.675 10.345 1.00 93.81 86 LEU A N 1
ATOM 645 C CA . LEU A 1 86 ? -2.699 -0.054 11.525 1.00 93.81 86 LEU A CA 1
ATOM 646 C C . LEU A 1 86 ? -2.612 0.869 12.743 1.00 93.81 86 LEU A C 1
ATOM 648 O O . LEU A 1 86 ? -3.082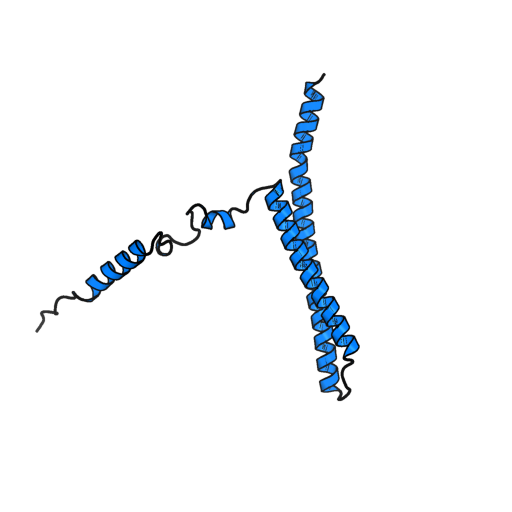 0.496 13.811 1.00 93.81 86 LEU A O 1
ATOM 652 N N . GLY A 1 87 ? -2.121 2.099 12.572 1.00 93.50 87 GLY A N 1
ATOM 653 C CA . GLY A 1 87 ? -2.082 3.096 13.642 1.00 93.50 87 GLY A CA 1
ATOM 654 C C . GLY A 1 87 ? -3.475 3.471 14.157 1.00 93.50 87 GLY A C 1
ATOM 655 O O . GLY A 1 87 ? -3.688 3.552 15.364 1.00 93.50 87 GLY A O 1
ATOM 656 N N . VAL A 1 88 ? -4.456 3.639 13.264 1.00 93.25 88 VAL A N 1
ATOM 657 C CA . VAL A 1 88 ? -5.861 3.876 13.642 1.00 93.25 88 VAL A CA 1
ATOM 658 C C . VAL A 1 88 ? -6.451 2.651 14.347 1.00 93.25 88 VAL A C 1
ATOM 660 O O . VAL A 1 88 ? -7.180 2.805 15.329 1.00 93.25 88 VAL A O 1
ATOM 663 N N . TYR A 1 89 ? -6.129 1.440 13.886 1.00 92.31 89 TYR A N 1
ATOM 664 C CA . TYR A 1 89 ? -6.568 0.208 14.537 1.00 92.31 89 TYR A CA 1
ATOM 665 C C . TYR A 1 89 ? -6.014 0.086 15.964 1.00 92.31 89 TYR A C 1
ATOM 667 O O . TYR A 1 89 ? -6.785 -0.124 16.903 1.00 92.31 89 TYR A O 1
ATOM 675 N N . GLU A 1 90 ? -4.707 0.281 16.143 1.00 89.25 90 GLU A N 1
ATOM 676 C CA . GLU A 1 90 ? -4.056 0.209 17.454 1.00 89.25 90 GLU A CA 1
ATOM 677 C C . GLU A 1 90 ? -4.552 1.295 18.411 1.00 89.25 90 GLU A C 1
ATOM 679 O O . GLU A 1 90 ? -4.816 1.005 19.577 1.00 89.25 90 GLU A O 1
ATOM 684 N N . LEU A 1 91 ? -4.739 2.528 17.926 1.00 88.69 91 LEU A N 1
ATOM 685 C CA . LEU A 1 91 ? -5.129 3.656 18.774 1.00 88.69 91 LEU A CA 1
ATOM 686 C C . LEU A 1 91 ? -6.547 3.515 19.345 1.00 88.69 91 LEU A C 1
ATOM 688 O O . LEU A 1 91 ? -6.806 3.948 20.467 1.00 88.69 91 LEU A O 1
ATOM 692 N N . PHE A 1 92 ? -7.479 2.944 18.578 1.00 86.12 92 PHE A N 1
ATOM 693 C CA . PHE A 1 92 ? -8.904 2.985 18.925 1.00 86.12 92 PHE A CA 1
ATOM 694 C C . PHE A 1 92 ? -9.536 1.628 19.237 1.00 86.12 92 PHE A C 1
ATOM 696 O O . PHE A 1 92 ? -10.559 1.580 19.931 1.00 86.12 92 PHE A O 1
ATOM 703 N N . ILE A 1 93 ? -8.987 0.525 18.721 1.00 82.25 93 ILE A N 1
ATOM 704 C CA . ILE A 1 93 ? -9.596 -0.799 18.865 1.00 82.25 93 ILE A CA 1
ATOM 705 C C . ILE A 1 93 ? -8.854 -1.593 19.927 1.00 82.25 93 ILE A C 1
ATOM 707 O O . ILE A 1 93 ? -9.421 -1.825 21.002 1.00 82.25 93 ILE A O 1
ATOM 711 N N . SER A 1 94 ? -7.636 -2.041 19.631 1.00 74.88 94 SER A N 1
ATOM 712 C CA . SER A 1 94 ? -6.798 -2.861 20.513 1.00 74.88 94 SER A CA 1
ATOM 713 C C . SER A 1 94 ? -5.381 -2.959 19.955 1.00 74.88 94 SER A C 1
ATOM 715 O O . SER A 1 94 ? -5.189 -2.946 18.741 1.00 74.88 94 SER A O 1
ATOM 717 N N . GLU A 1 95 ? -4.409 -3.134 20.847 1.00 71.44 95 GLU A N 1
ATOM 718 C CA . GLU A 1 95 ? -3.047 -3.521 20.474 1.00 71.44 95 GLU A CA 1
ATOM 719 C C . GLU A 1 95 ? -3.059 -4.862 19.725 1.00 71.44 95 GLU A C 1
ATOM 721 O O . GLU A 1 95 ? -3.829 -5.767 20.056 1.00 71.44 95 GLU A O 1
ATOM 726 N N . ILE A 1 96 ? -2.206 -5.000 18.711 1.00 71.75 96 ILE A N 1
ATOM 727 C CA . ILE A 1 96 ? -2.121 -6.220 17.907 1.00 71.75 96 ILE A CA 1
ATOM 728 C C . ILE A 1 96 ? -1.457 -7.327 18.745 1.00 71.75 96 ILE A C 1
ATOM 730 O O . ILE A 1 96 ? -0.253 -7.296 18.998 1.00 71.75 96 ILE A O 1
ATOM 734 N N . ASP A 1 97 ? -2.227 -8.345 19.147 1.00 63.25 97 ASP A N 1
ATOM 735 C CA . ASP A 1 97 ? -1.747 -9.443 20.010 1.00 63.25 97 ASP A CA 1
ATOM 736 C C . ASP A 1 97 ? -0.565 -10.235 19.413 1.00 63.25 97 ASP A C 1
ATOM 738 O O . ASP A 1 97 ? 0.255 -10.771 20.156 1.00 63.25 97 ASP A O 1
ATOM 742 N N . VAL A 1 98 ? -0.411 -10.255 18.082 1.00 61.69 98 VAL A N 1
ATOM 743 C CA . VAL A 1 98 ? 0.741 -10.882 17.398 1.00 61.69 98 VAL A CA 1
ATOM 744 C C . VAL A 1 98 ? 2.069 -10.229 17.815 1.00 61.69 98 VAL A C 1
ATOM 746 O O . VAL A 1 98 ? 3.083 -10.915 17.934 1.00 61.69 98 VAL A O 1
ATOM 749 N N . ILE A 1 99 ? 2.057 -8.928 18.121 1.00 54.91 99 ILE A N 1
ATOM 750 C CA . ILE A 1 99 ? 3.221 -8.179 18.620 1.00 54.91 99 ILE A CA 1
ATOM 751 C C . ILE A 1 99 ? 3.428 -8.441 20.125 1.00 54.91 99 ILE A C 1
ATOM 753 O O . ILE A 1 99 ? 4.560 -8.492 20.608 1.00 54.91 99 ILE A O 1
ATOM 757 N N . LYS A 1 100 ? 2.353 -8.689 20.888 1.00 53.41 100 LYS A N 1
ATOM 758 C CA . LYS A 1 100 ? 2.441 -9.045 22.318 1.00 53.41 100 LYS A CA 1
ATOM 759 C C . LYS A 1 100 ? 3.091 -10.392 22.576 1.00 53.41 100 LYS A C 1
ATOM 761 O O . LYS A 1 100 ? 3.772 -10.528 23.587 1.00 53.41 100 LYS A O 1
ATOM 766 N N . SER A 1 101 ? 2.938 -11.369 21.683 1.00 52.50 101 SER A N 1
ATOM 767 C CA . SER A 1 101 ? 3.608 -12.674 21.811 1.00 52.50 101 SER A CA 1
ATOM 768 C C . SER A 1 101 ? 5.136 -12.568 21.934 1.00 52.50 101 SER A C 1
ATOM 770 O O . SER A 1 101 ? 5.761 -13.474 22.483 1.00 52.50 101 SER A O 1
ATOM 772 N N . GLU A 1 102 ? 5.728 -11.457 21.483 1.00 53.50 102 GLU A N 1
ATOM 773 C CA . GLU A 1 102 ? 7.155 -11.153 21.636 1.00 53.50 102 GLU A CA 1
ATOM 774 C C . GLU A 1 102 ? 7.486 -10.477 22.984 1.00 53.50 102 GLU A C 1
ATOM 776 O O . GLU A 1 102 ? 8.564 -10.693 23.533 1.00 53.50 102 GLU A O 1
ATOM 781 N N . LYS A 1 103 ? 6.551 -9.708 23.564 1.00 50.16 103 LYS A N 1
ATOM 782 C CA . LYS A 1 103 ? 6.725 -8.994 24.847 1.00 50.16 103 LYS A CA 1
ATOM 783 C C . LYS A 1 103 ? 6.308 -9.792 26.088 1.00 50.16 103 LYS A C 1
ATOM 785 O O . LYS A 1 103 ? 6.937 -9.639 27.128 1.00 50.16 103 LYS A O 1
ATOM 790 N N . ASP A 1 104 ? 5.289 -10.645 25.990 1.00 50.91 104 ASP A N 1
ATOM 791 C CA . ASP A 1 104 ? 4.682 -11.347 27.136 1.00 50.91 104 ASP A CA 1
ATOM 792 C C . ASP A 1 104 ? 5.166 -12.800 27.309 1.00 50.91 104 ASP A C 1
ATOM 794 O O . ASP A 1 104 ? 4.585 -13.573 28.075 1.00 50.91 104 ASP A O 1
ATOM 798 N N . GLY A 1 105 ? 6.199 -13.231 26.576 1.00 52.66 105 GLY A N 1
ATOM 799 C CA . GLY A 1 105 ? 6.752 -14.592 26.684 1.00 52.66 105 GLY A CA 1
ATOM 800 C C . GLY A 1 105 ? 5.787 -15.712 26.259 1.00 52.66 105 GLY A C 1
ATOM 801 O O . GLY A 1 105 ? 6.132 -16.894 26.310 1.00 52.66 105 GLY A O 1
ATOM 802 N N . LYS A 1 106 ? 4.581 -15.375 25.786 1.00 51.47 106 LYS A N 1
ATOM 803 C CA . LYS A 1 106 ? 3.640 -16.306 25.152 1.00 51.47 106 LYS A CA 1
ATOM 804 C C . LYS A 1 106 ? 3.980 -16.426 23.678 1.00 51.47 106 LYS A C 1
ATOM 806 O O . LYS A 1 106 ? 3.247 -16.003 22.794 1.00 51.47 106 LYS A O 1
ATOM 811 N N . SER A 1 107 ? 5.149 -16.995 23.459 1.00 49.81 107 SER A N 1
ATOM 812 C CA . SER A 1 107 ? 5.689 -17.301 22.154 1.00 49.81 107 SER A CA 1
ATOM 813 C C . SER A 1 107 ? 4.720 -18.163 21.338 1.00 49.81 107 SER A C 1
ATOM 815 O O . SER A 1 107 ? 4.302 -19.235 21.780 1.00 49.81 107 SER A O 1
ATOM 817 N N . LEU A 1 108 ? 4.398 -17.705 20.124 1.00 54.41 108 LEU A N 1
ATOM 818 C CA . LEU A 1 108 ? 3.815 -18.531 19.057 1.00 54.41 108 LEU A CA 1
ATOM 819 C C . LEU A 1 108 ? 4.809 -19.593 18.546 1.00 54.41 108 LEU A C 1
ATOM 821 O O . LEU A 1 108 ? 4.437 -20.456 17.751 1.00 54.41 108 LEU A O 1
ATOM 825 N N . TYR A 1 109 ? 6.068 -19.540 18.991 1.00 50.44 109 TYR A N 1
ATOM 826 C CA . TYR A 1 109 ? 7.088 -20.521 18.667 1.00 50.44 109 TYR A CA 1
ATOM 827 C C . TYR A 1 109 ? 7.010 -21.704 19.642 1.00 50.44 109 TYR A C 1
ATOM 829 O O . TYR A 1 109 ? 6.759 -21.529 20.838 1.00 50.44 109 TYR A O 1
ATOM 837 N N . PRO A 1 110 ? 7.231 -22.937 19.162 1.00 56.09 110 PRO A N 1
ATOM 838 C CA . PRO A 1 110 ? 7.245 -24.106 20.026 1.00 56.09 110 PRO A CA 1
ATOM 839 C C . PRO A 1 110 ? 8.308 -23.950 21.126 1.00 56.09 110 PRO A C 1
ATOM 841 O O . PRO A 1 110 ? 9.410 -23.468 20.875 1.00 56.09 110 PRO A O 1
ATOM 844 N N . LYS A 1 111 ? 7.980 -24.393 22.348 1.00 53.50 111 LYS A N 1
ATOM 845 C CA . LYS A 1 111 ? 8.771 -24.205 23.587 1.00 53.50 111 LYS A CA 1
ATOM 846 C C . LYS A 1 111 ? 10.259 -24.594 23.508 1.00 53.50 111 LYS A C 1
ATOM 848 O O . LYS A 1 111 ? 11.026 -24.202 24.376 1.00 53.50 111 LYS A O 1
ATOM 853 N N . TRP A 1 112 ? 10.679 -25.366 22.505 1.00 57.97 112 TRP A N 1
ATOM 854 C CA . TRP A 1 112 ? 12.084 -25.735 22.286 1.00 57.97 112 TRP A CA 1
ATOM 855 C C . TRP A 1 112 ? 12.930 -24.624 21.640 1.00 57.97 112 TRP A C 1
ATOM 857 O O . TRP A 1 112 ? 14.148 -24.762 21.585 1.00 57.97 112 TRP A O 1
ATOM 867 N N . LEU A 1 113 ? 12.303 -23.550 21.146 1.00 55.91 113 LEU A N 1
ATOM 868 C CA . LEU A 1 113 ? 12.971 -22.417 20.494 1.00 55.91 113 LEU A CA 1
ATOM 869 C C . LEU A 1 113 ? 12.978 -21.140 21.358 1.00 55.91 113 LEU A C 1
ATOM 871 O O . LEU A 1 113 ? 13.578 -20.138 20.984 1.00 55.91 113 LEU A O 1
ATOM 875 N N . THR A 1 114 ? 12.328 -21.154 22.522 1.00 56.25 114 THR A N 1
ATOM 876 C CA . THR A 1 114 ? 12.307 -20.018 23.455 1.00 56.25 114 THR A CA 1
ATOM 877 C C . THR A 1 114 ? 13.386 -20.183 24.516 1.00 56.25 114 THR A C 1
ATOM 879 O O . THR A 1 114 ? 13.121 -20.724 25.588 1.00 56.25 114 THR A O 1
ATOM 882 N N . PHE A 1 115 ? 14.603 -19.738 24.209 1.00 59.38 115 PHE A N 1
ATOM 883 C CA . PHE A 1 115 ? 15.684 -19.649 25.191 1.00 59.38 115 PHE A CA 1
ATOM 884 C C . PHE A 1 115 ? 15.597 -18.298 25.899 1.00 59.38 115 PHE A C 1
ATOM 886 O O . PHE A 1 115 ? 15.675 -17.255 25.251 1.00 59.38 115 PHE A O 1
ATOM 893 N N . HIS A 1 116 ? 15.433 -18.306 27.220 1.00 59.78 116 HIS A N 1
ATOM 894 C CA . HIS A 1 116 ? 15.253 -17.083 28.009 1.00 59.78 116 HIS A CA 1
ATOM 895 C C . HIS A 1 116 ? 16.587 -16.507 28.511 1.00 59.78 116 HIS A C 1
ATOM 897 O O . HIS A 1 116 ? 16.610 -15.449 29.135 1.00 59.78 116 HIS A O 1
ATOM 903 N N . SER A 1 117 ? 17.712 -17.180 28.236 1.00 58.94 117 SER A N 1
ATOM 904 C CA . SER A 1 117 ? 19.064 -16.657 28.452 1.00 58.94 117 SER A CA 1
ATOM 905 C C . SER A 1 117 ? 20.131 -17.500 27.741 1.00 58.94 117 SER A C 1
ATOM 907 O O . SER A 1 117 ? 19.929 -18.675 27.429 1.00 58.94 117 SER A O 1
ATOM 909 N N . LEU A 1 118 ? 21.306 -16.903 27.533 1.00 65.38 118 LEU A N 1
ATOM 910 C CA . LEU A 1 118 ? 22.504 -17.571 27.005 1.00 65.38 118 LEU A CA 1
ATOM 911 C C . LEU A 1 118 ? 22.928 -18.789 27.845 1.00 65.38 118 LEU A C 1
ATOM 913 O O . LEU A 1 118 ? 23.411 -19.781 27.297 1.00 65.38 118 LEU A O 1
ATOM 917 N N . GLU A 1 119 ? 22.707 -18.736 29.159 1.00 69.75 119 GLU A N 1
ATOM 918 C CA . GLU A 1 119 ? 23.024 -19.830 30.080 1.00 69.75 119 GLU A CA 1
ATOM 919 C C . GLU A 1 119 ? 22.158 -21.071 29.820 1.00 69.75 119 GLU A C 1
ATOM 921 O O . GLU A 1 119 ? 22.652 -22.197 29.870 1.00 69.75 119 GLU A O 1
ATOM 926 N N . GLU A 1 120 ? 20.892 -20.884 29.444 1.00 70.88 120 GLU A N 1
ATOM 927 C CA . GLU A 1 120 ? 19.962 -21.974 29.120 1.00 70.88 120 GLU A CA 1
ATOM 928 C C . GLU A 1 120 ? 20.333 -22.669 27.794 1.00 70.88 120 GLU A C 1
ATOM 930 O O . GLU A 1 120 ? 20.300 -23.902 27.680 1.00 70.88 120 GLU A O 1
ATOM 935 N N . LEU A 1 121 ? 20.790 -21.886 26.810 1.00 70.88 121 LEU A N 1
ATOM 936 C CA . LEU A 1 121 ? 21.329 -22.403 25.550 1.00 70.88 121 LEU A CA 1
ATOM 937 C C . LEU A 1 121 ? 22.622 -23.198 25.790 1.00 70.88 121 LEU A C 1
ATOM 939 O O . LEU A 1 121 ? 22.779 -24.318 25.295 1.00 70.88 121 LEU A O 1
ATOM 943 N N . LYS A 1 122 ? 23.536 -22.655 26.600 1.00 74.69 122 LYS A N 1
ATOM 944 C CA . LYS A 1 122 ? 24.805 -23.303 26.943 1.00 74.69 122 LYS A CA 1
ATOM 945 C C . LYS A 1 122 ? 24.583 -24.596 27.723 1.00 74.69 122 LYS A C 1
ATOM 947 O O . LYS A 1 122 ? 25.187 -25.614 27.382 1.00 74.69 122 LYS A O 1
ATOM 952 N N . ALA A 1 123 ? 23.686 -24.601 28.707 1.00 75.81 123 ALA A N 1
ATOM 953 C CA . ALA A 1 123 ? 23.340 -25.794 29.475 1.00 75.81 123 ALA A CA 1
ATOM 954 C C . ALA A 1 123 ? 22.788 -26.909 28.573 1.00 75.81 123 ALA A C 1
ATOM 956 O O . ALA A 1 123 ? 23.234 -28.052 28.668 1.00 75.81 123 ALA A O 1
ATOM 957 N N . THR A 1 124 ? 21.900 -26.577 27.632 1.00 69.94 124 THR A N 1
ATOM 958 C CA . THR A 1 124 ? 21.299 -27.553 26.707 1.00 69.94 124 THR A CA 1
ATOM 959 C C . THR A 1 124 ? 22.333 -28.170 25.764 1.00 69.94 124 THR A C 1
ATOM 961 O O . THR A 1 124 ? 22.343 -29.387 25.561 1.00 69.94 124 THR A O 1
ATOM 964 N N . LEU A 1 125 ? 23.244 -27.360 25.219 1.00 71.81 125 LEU A N 1
ATOM 965 C CA . LEU A 1 125 ? 24.306 -27.839 24.328 1.00 71.81 125 LEU A CA 1
ATOM 966 C C . LEU A 1 125 ? 25.352 -28.676 25.072 1.00 71.81 125 LEU A C 1
ATOM 968 O O . LEU A 1 125 ? 25.781 -29.713 24.569 1.00 71.81 125 LEU A O 1
ATOM 972 N N . THR A 1 126 ? 25.712 -28.279 26.293 1.00 67.62 126 THR A N 1
ATOM 973 C CA . THR A 1 126 ? 26.701 -29.006 27.102 1.00 67.62 126 THR A CA 1
ATOM 974 C C . THR A 1 126 ? 26.130 -30.333 27.613 1.00 67.62 126 THR A C 1
ATOM 976 O O . THR A 1 126 ? 26.805 -31.360 27.560 1.00 67.62 126 THR A O 1
ATOM 979 N N . HIS A 1 127 ? 24.857 -30.347 28.024 1.00 65.38 127 HIS A N 1
ATOM 980 C CA . HIS A 1 127 ? 24.157 -31.554 28.469 1.00 65.38 127 HIS A CA 1
ATOM 981 C C . HIS A 1 127 ? 23.977 -32.571 27.330 1.00 65.38 127 HIS A C 1
ATOM 983 O O . HIS A 1 127 ? 24.156 -33.770 27.533 1.00 65.38 127 HIS A O 1
ATOM 989 N N . LYS A 1 128 ? 23.670 -32.119 26.105 1.00 59.72 128 LYS A N 1
ATOM 990 C CA . LYS A 1 128 ? 23.503 -33.015 24.945 1.00 59.72 128 LYS A CA 1
ATOM 991 C C . LYS A 1 128 ? 24.840 -33.454 24.333 1.00 59.72 128 LYS A C 1
ATOM 993 O O . LYS A 1 128 ? 24.936 -34.586 23.867 1.00 59.72 128 LYS A O 1
ATOM 998 N N . GLY A 1 129 ? 25.876 -32.614 24.404 1.00 56.28 129 GLY A N 1
ATOM 999 C CA . GLY A 1 129 ? 27.245 -32.972 24.017 1.00 56.28 129 GLY A CA 1
ATOM 1000 C C . GLY A 1 129 ? 27.851 -34.070 24.898 1.00 56.28 129 GLY A C 1
ATOM 1001 O O . GLY A 1 129 ? 28.525 -34.960 24.392 1.00 56.28 129 GLY A O 1
ATOM 1002 N N . HIS A 1 130 ? 27.535 -34.096 26.199 1.00 53.09 130 HIS A N 1
ATOM 1003 C CA . HIS A 1 130 ? 28.082 -35.103 27.121 1.00 53.09 130 HIS A CA 1
ATOM 1004 C C . HIS A 1 130 ? 27.468 -36.510 26.969 1.00 53.09 130 HIS A C 1
ATOM 1006 O O . HIS A 1 130 ? 28.072 -37.493 27.398 1.00 53.09 130 HIS A O 1
ATOM 1012 N N . HIS A 1 131 ? 26.293 -36.626 26.339 1.00 53.91 131 HIS A N 1
ATOM 1013 C CA . HIS A 1 131 ? 25.659 -37.916 26.040 1.00 53.91 131 HIS A CA 1
ATOM 1014 C C . HIS A 1 131 ? 26.125 -38.547 24.718 1.00 53.91 131 HIS A C 1
ATOM 1016 O O . HIS A 1 131 ? 25.971 -39.755 24.556 1.00 53.91 131 HIS A O 1
ATOM 1022 N N . ALA A 1 132 ? 26.715 -37.776 23.795 1.00 54.88 132 ALA A N 1
ATOM 1023 C CA . ALA A 1 132 ? 27.245 -38.313 22.537 1.00 54.88 132 ALA A CA 1
ATOM 1024 C C . ALA A 1 132 ? 28.632 -38.971 22.702 1.00 54.88 132 ALA A C 1
ATOM 1026 O O . ALA A 1 132 ? 28.966 -39.879 21.948 1.00 54.88 132 ALA A O 1
ATOM 1027 N N . GLU A 1 133 ? 29.408 -38.570 23.717 1.00 54.06 133 GLU A N 1
ATOM 1028 C CA . GLU A 1 133 ? 30.780 -39.059 23.947 1.00 54.06 133 GLU A CA 1
ATOM 1029 C C . GLU A 1 133 ? 30.851 -40.349 24.796 1.00 54.06 133 GLU A C 1
ATOM 1031 O O . GLU A 1 133 ? 31.883 -41.011 24.850 1.00 54.06 133 GLU A O 1
ATOM 1036 N N . ARG A 1 134 ? 29.768 -40.738 25.488 1.00 51.28 134 ARG A N 1
ATOM 1037 C CA . ARG A 1 134 ? 29.740 -41.928 26.367 1.00 51.28 134 ARG A CA 1
ATOM 1038 C C . ARG A 1 134 ? 28.868 -43.056 25.822 1.00 51.28 134 ARG A C 1
ATOM 1040 O O . ARG A 1 134 ? 28.095 -43.659 26.567 1.00 51.28 134 ARG A O 1
ATOM 1047 N N . ALA A 1 135 ? 29.010 -43.380 24.540 1.00 54.88 135 ALA A N 1
ATOM 1048 C CA . ALA A 1 135 ? 28.638 -44.716 24.088 1.00 54.88 135 ALA A CA 1
ATOM 1049 C C . ALA A 1 135 ? 29.635 -45.714 24.717 1.00 54.88 135 ALA A C 1
ATOM 1051 O O . ALA A 1 135 ? 30.840 -45.575 24.493 1.00 54.88 135 ALA A O 1
ATOM 1052 N N . PRO A 1 136 ? 29.200 -46.680 25.548 1.00 57.31 136 PRO A N 1
ATOM 1053 C CA . PRO A 1 136 ? 30.110 -47.691 26.071 1.00 57.31 136 PRO A CA 1
ATOM 1054 C C . PRO A 1 136 ? 30.705 -48.480 24.896 1.00 57.31 136 PRO A C 1
ATOM 1056 O O . PRO A 1 136 ? 29.976 -48.765 23.940 1.00 57.31 136 PRO A O 1
ATOM 1059 N N . PRO A 1 137 ? 31.998 -48.853 24.940 1.00 54.25 137 PRO A N 1
ATOM 1060 C CA . PRO A 1 137 ? 32.569 -49.690 23.902 1.00 54.25 137 PRO A CA 1
ATOM 1061 C C . PRO A 1 137 ? 31.744 -50.972 23.830 1.00 54.25 137 PRO A C 1
ATOM 1063 O O . PRO A 1 137 ? 31.494 -51.628 24.846 1.00 54.25 137 PRO A O 1
ATOM 1066 N N . SER A 1 138 ? 31.281 -51.291 22.624 1.00 60.16 138 SER A N 1
ATOM 1067 C CA . SER A 1 138 ? 30.566 -52.521 22.329 1.00 60.16 138 SER A CA 1
ATOM 1068 C C . SER A 1 138 ? 31.445 -53.700 22.734 1.00 60.16 138 SER A C 1
ATOM 1070 O O . SER A 1 138 ? 32.368 -54.090 22.022 1.00 60.16 138 SER A O 1
ATOM 1072 N N . LYS A 1 139 ? 31.165 -54.278 23.899 1.00 57.47 139 LYS A N 1
ATOM 1073 C CA . LYS A 1 139 ? 31.652 -55.604 24.247 1.00 57.47 139 LYS A CA 1
ATOM 1074 C C . LYS A 1 139 ? 30.894 -56.573 23.353 1.00 57.47 139 LYS A C 1
ATOM 1076 O O . LYS A 1 139 ? 29.747 -56.860 23.662 1.00 57.47 139 LYS A O 1
ATOM 1081 N N . ASN A 1 140 ? 31.499 -57.015 22.251 1.00 47.47 140 ASN A N 1
ATOM 1082 C CA . ASN A 1 140 ? 31.143 -58.264 21.582 1.00 47.47 140 ASN A CA 1
ATOM 1083 C C . ASN A 1 140 ? 32.215 -58.705 20.572 1.00 47.47 140 ASN A C 1
ATOM 1085 O O . ASN A 1 140 ? 32.376 -58.074 19.534 1.00 47.47 140 ASN A O 1
ATOM 1089 N N . ARG A 1 141 ? 32.775 -59.878 20.898 1.00 47.53 141 ARG A N 1
ATOM 1090 C CA . ARG A 1 141 ? 33.336 -60.927 20.033 1.00 47.53 141 ARG A CA 1
ATOM 1091 C C . ARG A 1 141 ? 34.702 -60.721 19.385 1.00 47.53 141 ARG A C 1
ATOM 1093 O O . ARG A 1 141 ? 34.846 -59.833 18.527 1.00 47.53 141 ARG A O 1
#

Mean predicted aligned error: 14.97 Å

=== Feature glossary ===
The record interleaves many kinds of information about one protein. Here is each kind framed as the question it answers.

Q: What does the local fold look like, residue by residue?
A: A 3Di character summarizes, for each residue, the relative orientation of the Cα frame of its nearest spatial neighbor. Because it encodes fold topology rather than chemistry, 3Di alignments detect remote structural similarity that sequence alignment misses.

Q: Which residues are in helices, strands, or loops?
A: Secondary structure is the local, repeating backbone conformation. DSSP classifies it into eight states by reading the hydrogen-bond network: three helix types (H, G, I), two β types (E, B), two non-regular types (T, S), and unstructured coil (-).

Q: How big and how compact is the whole molecule?
A: Three whole-structure scalars: the radius of gyration (RMS distance of Cα from centroid, in Å), the count of Cα–Cα contacts (pairs closer than 8 Å and separated by more than four residues in sequence — i.e. tertiary, not local, contacts), and the bounding-box dimensions. Together they distinguish compact globular folds from extended fibres or disordered chains.

Q: How confident is the AlphaFold model at each residue?
A: For AlphaFold models, the B-factor field carries pLDDT — the model's own estimate of local accuracy on a 0–100 scale. Regions with pLDDT<50 should be treated as essentially unmodeled; they often correspond to intrinsically disordered segments.

Q: What family and function is it annotated with?
A: Functional annotations link the protein to curated databases. InterPro entries identify conserved domains and families by matching the sequence against member-database signatures (Pfam, PROSITE, CDD, …). Gene Ontology (GO) terms describe molecular function, biological process, and cellular component in a controlled vocabulary. CATH places the structure in a hierarchical fold classification (Class/Architecture/Topology/Homologous-superfamily). The organism is the source species.

Q: What known structures does this most resemble?
A: Nearest PDB neighbors are the top structural matches found by Foldseek when searching this structure against the entire Protein Data Bank. Each hit reports a TM-score (0 to 1; >0.5 almost always implies the same fold) and an E-value. These are *structural* homologs — they may share no detectable sequence similarity.

Q: Which residues are buried vs exposed?
A: Solvent-accessible surface area (SASA) is the area in Å² traced out by the centre of a 1.4 Å probe sphere (a water molecule) rolled over the protein's van der Waals surface (Shrake–Rupley / Lee–Richards construction). Buried residues have near-zero SASA; fully exposed residues can exceed 200 Å². The total SASA scales roughly with the number of surface residues.

Q: What are the backbone torsion angles?
A: φ (phi) and ψ (psi) are the two rotatable backbone dihedrals per residue: φ is the C(i-1)–N–Cα–C torsion, ψ is the N–Cα–C–N(i+1) torsion, both in degrees on (−180°, 180°]. α-helical residues cluster near (−60°, −45°); β-strand residues near (−120°, +130°). A Ramachandran plot is simply a scatter of (φ, ψ) for every residue.

Q: Are the domains correctly placed relative to each other?
A: Predicted aligned error is AlphaFold's pairwise confidence. Unlike pLDDT (per-residue), PAE is per-residue-pair and captures whether two parts of the structure are correctly placed relative to each other. Units are ångströms of expected positional error.

Q: What if only a Cα trace is available?
A: P-SEA three-state annotation labels each residue as helix, strand, or coil based purely on the geometry of the Cα trace. It serves as a fallback when the full backbone (and thus DSSP) is unavailable.

Q: What is the amino-acid chain?
A: This is the polypeptide sequence — one letter per residue, N-terminus first. Length ranges from a few dozen residues for small domains to over a thousand for large multi-domain proteins.

Q: What do the rendered images show?
A: The six renders are orthographic views along the three Cartesian axes in both directions. Representation (cartoon, sticks, or surface) and color scheme (sequence-rainbow or by-chain) vary across proteins so the training set covers all the common visualization conventions.

Q: What do the diagnostic plots show?
A: Plot images: a contact map (which residues are close in 3D, as an N×N binary image), a Ramachandran scatter (backbone torsion angles, revealing secondary-structure composition at a glance), and — for AlphaFold structures — a PAE heatmap (pairwise prediction confidence).

Q: How mobile is each atom in the crystal?
A: B-factor (Debye–Waller factor) reflects atomic displacement in the crystal lattice. It is an experimental observable (units Å²), not a prediction; low values mean the atom is pinned down, high values mean it moves or is heterogeneous across the crystal.

Q: Where is each backbone atom in 3D?
A: The mmCIF table is the protein's shape written out atom by atom. For each backbone N, Cα, C, and carbonyl O, it records an (x, y, z) 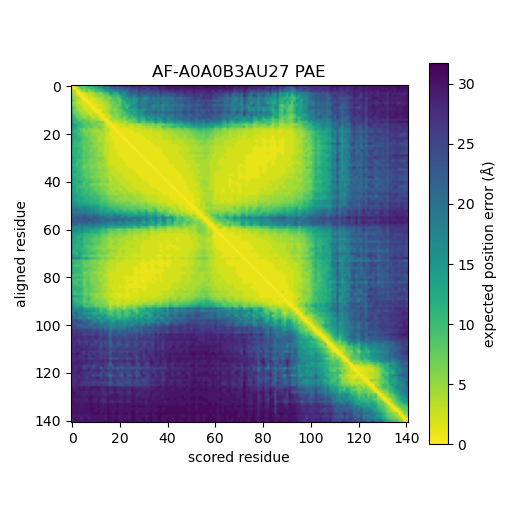coordinate triple in Å plus the residue type, chain letter, and residue number.